Protein AF-A0A0C2BZ62-F1 (afdb_monomer)

Foldseek 3Di:
DDDPVVVVVVVVVVVVVVVVVVLVVQVVVLVPFAAPVRLCVVPVVQQDPVGGADSPPRDPQWDWDDRNNWTWIAHPPPRHTRGTHD

Radius of gyration: 19.53 Å; Cα contacts (8 Å, |Δi|>4): 111; chains: 1; bounding box: 48×18×51 Å

Nearest PDB structures (foldseek):
  8iuh-assembly1_V  TM=7.817E-01  e=1.063E-01  Homo sapiens
  8ppl-assembly1_Is  TM=5.851E-01  e=3.224E-01  Homo sapiens
  8pj1-assembly1_s  TM=6.101E-01  e=8.581E-01  Homo sapiens

Solvent-accessible surface area (backbone atoms only — not comparable to full-atom values): 4951 Å² total; per-residue (Å²): 133,87,55,69,67,58,54,51,51,51,51,51,53,50,51,54,51,51,53,52,51,51,53,53,48,50,34,52,53,51,67,68,41,40,37,58,67,56,37,36,73,77,35,60,87,23,60,50,99,92,44,64,30,36,83,85,81,61,47,61,53,67,44,78,46,71,46,87,86,42,46,34,36,22,25,70,85,78,63,48,76,64,25,18,64,130

Sequence (86 aa):
MVNILELAFTAFMLAQILQVVAAVREHRIAKAMPTLSEYIASHPQSQTERGIRCHHCKSGSIHVFHVSGIAIHRCNHCNNKLYRSN

Secondary structure (DSSP, 8-state):
---HHHHHHHHHHHHHHHHHHHHHHHHHHHHHSPBHHHHHHH-GGGEETTEE--TTT----EEEEEETTEEEEEETTT--EEEE--

Structure (mmCIF, N/CA/C/O backbone):
data_AF-A0A0C2BZ62-F1
#
_entry.id   AF-A0A0C2BZ62-F1
#
loop_
_atom_site.group_PDB
_atom_site.id
_atom_site.type_symbol
_atom_site.label_atom_id
_atom_site.label_alt_id
_atom_site.label_comp_id
_atom_site.label_asym_id
_atom_site.label_entity_id
_atom_site.label_seq_id
_atom_site.pdbx_PDB_ins_code
_atom_site.Cartn_x
_atom_site.Cartn_y
_atom_site.Cartn_z
_atom_site.occupancy
_atom_site.B_iso_or_equiv
_atom_site.auth_seq_id
_atom_site.auth_comp_id
_atom_site.auth_asym_id
_atom_site.auth_atom_id
_atom_site.pdbx_PDB_model_num
ATOM 1 N N . MET A 1 1 ? 33.517 -10.852 -33.780 1.00 77.56 1 MET A N 1
ATOM 2 C CA . MET A 1 1 ? 33.855 -9.735 -32.871 1.00 77.56 1 MET A CA 1
ATOM 3 C C . MET A 1 1 ? 32.556 -9.059 -32.482 1.00 77.56 1 MET A C 1
ATOM 5 O O . MET A 1 1 ? 31.866 -8.602 -33.380 1.00 77.56 1 MET A O 1
ATOM 9 N N . VAL A 1 2 ? 32.180 -9.066 -31.202 1.00 77.62 2 VAL A N 1
ATOM 10 C CA . VAL A 1 2 ? 30.972 -8.358 -30.741 1.00 77.62 2 VAL A CA 1
ATOM 11 C C . VAL A 1 2 ? 31.315 -6.877 -30.588 1.00 77.62 2 VAL A C 1
ATOM 13 O O . VAL A 1 2 ? 32.345 -6.546 -30.000 1.00 77.62 2 VAL A O 1
ATOM 16 N N . ASN A 1 3 ? 30.488 -5.997 -31.150 1.00 92.00 3 ASN A N 1
ATOM 17 C CA . ASN A 1 3 ? 30.710 -4.559 -31.110 1.00 92.00 3 ASN A CA 1
ATOM 18 C C . ASN A 1 3 ? 30.315 -4.006 -29.730 1.00 92.00 3 ASN A C 1
ATOM 20 O O . ASN A 1 3 ? 29.183 -4.173 -29.280 1.00 92.00 3 ASN A O 1
ATOM 24 N N . ILE A 1 4 ? 31.246 -3.324 -29.061 1.00 93.06 4 ILE A N 1
ATOM 25 C CA . ILE A 1 4 ? 31.024 -2.711 -27.74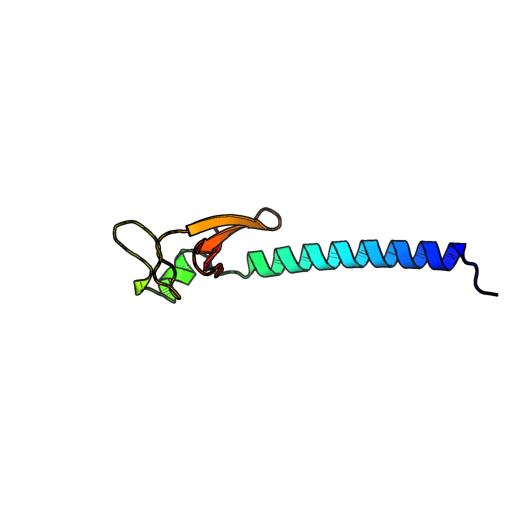1 1.00 93.06 4 ILE A CA 1
ATOM 26 C C . ILE A 1 4 ? 29.833 -1.737 -27.775 1.00 93.06 4 ILE A C 1
ATOM 28 O O . ILE A 1 4 ? 29.077 -1.659 -26.807 1.00 93.06 4 ILE A O 1
ATOM 32 N N . LEU A 1 5 ? 29.616 -1.044 -28.899 1.00 93.62 5 LEU A N 1
ATOM 33 C CA . LEU A 1 5 ? 28.500 -0.113 -29.066 1.00 93.62 5 LEU A CA 1
ATOM 34 C C . LEU A 1 5 ? 27.135 -0.825 -29.057 1.00 93.62 5 LEU A C 1
ATOM 36 O O . LEU A 1 5 ? 26.184 -0.323 -28.462 1.00 93.62 5 LEU A O 1
ATOM 40 N N . GLU A 1 6 ? 27.044 -2.015 -29.654 1.00 94.69 6 GLU A N 1
ATOM 41 C CA . GLU A 1 6 ? 25.814 -2.820 -29.659 1.00 94.69 6 GLU A CA 1
ATOM 42 C C . GLU A 1 6 ? 25.500 -3.37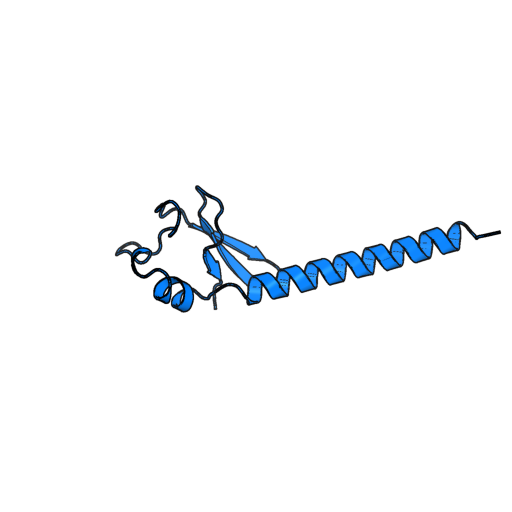3 -28.265 1.00 94.69 6 GLU A C 1
ATOM 44 O O . GLU A 1 6 ? 24.352 -3.335 -27.817 1.00 94.69 6 GLU A O 1
ATOM 49 N N . LEU A 1 7 ? 26.522 -3.830 -27.535 1.00 95.50 7 LEU A N 1
ATOM 50 C CA . LEU A 1 7 ? 26.373 -4.269 -26.143 1.00 95.50 7 LEU A CA 1
ATOM 51 C C . LEU A 1 7 ? 25.902 -3.124 -25.235 1.00 95.50 7 LEU A C 1
ATOM 53 O O . LEU A 1 7 ? 25.006 -3.313 -24.415 1.00 95.50 7 LEU A O 1
ATOM 57 N N . ALA A 1 8 ? 26.460 -1.923 -25.399 1.00 96.12 8 ALA A N 1
ATOM 58 C CA . ALA A 1 8 ? 26.044 -0.757 -24.625 1.00 96.12 8 ALA A CA 1
ATOM 59 C C . ALA A 1 8 ? 24.592 -0.352 -24.930 1.00 96.12 8 ALA A C 1
ATOM 61 O O . ALA A 1 8 ? 23.815 -0.090 -24.010 1.00 96.12 8 ALA A O 1
ATOM 62 N N . PHE A 1 9 ? 24.203 -0.351 -26.209 1.00 96.50 9 PHE A N 1
ATOM 63 C CA . PHE A 1 9 ? 22.838 -0.025 -26.620 1.00 96.50 9 PHE A CA 1
ATOM 64 C C . PHE A 1 9 ? 21.822 -1.038 -26.082 1.00 96.50 9 PHE A C 1
ATOM 66 O O . PHE A 1 9 ? 20.809 -0.660 -25.496 1.00 96.50 9 PHE A O 1
ATOM 73 N N . THR A 1 10 ? 22.111 -2.333 -26.221 1.00 96.50 10 THR A N 1
ATOM 74 C CA . THR A 1 10 ? 21.241 -3.396 -25.701 1.00 96.50 10 THR A CA 1
ATOM 75 C C . THR A 1 10 ? 21.112 -3.330 -24.179 1.00 96.50 10 THR A C 1
ATOM 77 O O . THR A 1 10 ? 19.996 -3.400 -23.667 1.00 96.50 10 THR A O 1
ATOM 80 N N . ALA A 1 11 ? 22.208 -3.106 -23.449 1.00 96.75 11 ALA A N 1
ATOM 81 C CA . ALA A 1 11 ? 22.174 -2.930 -21.997 1.00 96.75 11 ALA A CA 1
ATOM 82 C C . ALA A 1 11 ? 21.328 -1.718 -21.573 1.00 96.75 11 ALA A C 1
ATOM 84 O O . ALA A 1 11 ? 20.528 -1.821 -20.641 1.00 96.75 11 ALA A O 1
ATOM 85 N N . PHE A 1 12 ? 21.452 -0.589 -22.278 1.00 97.50 12 PHE A N 1
ATOM 86 C CA . PHE A 1 12 ? 20.636 0.597 -22.018 1.00 97.50 12 PHE A CA 1
ATOM 87 C C . PHE A 1 12 ? 19.144 0.319 -22.242 1.00 97.50 12 PHE A C 1
ATOM 89 O O . 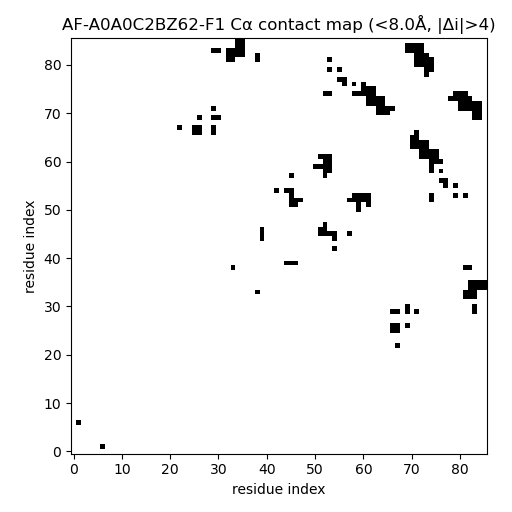PHE A 1 12 ? 18.325 0.610 -21.369 1.00 97.50 12 PHE A O 1
ATOM 96 N N . MET A 1 13 ? 18.789 -0.309 -23.367 1.00 97.31 13 MET A N 1
ATOM 97 C CA . MET A 1 13 ? 17.401 -0.668 -23.668 1.00 97.31 13 MET A CA 1
ATOM 98 C C . MET A 1 13 ? 16.819 -1.629 -22.625 1.00 97.31 13 MET A C 1
ATOM 100 O O . MET A 1 13 ? 15.696 -1.430 -22.162 1.00 97.31 13 MET A O 1
ATOM 104 N N . LEU A 1 14 ? 17.590 -2.631 -22.192 1.00 97.69 14 LEU A N 1
ATOM 105 C CA . LEU A 1 14 ? 17.178 -3.541 -21.122 1.00 97.69 14 LEU A CA 1
ATOM 106 C C . LEU A 1 14 ? 16.957 -2.800 -19.799 1.00 97.69 14 LEU A C 1
ATOM 108 O O . LEU A 1 14 ? 15.953 -3.042 -19.132 1.00 97.69 14 LEU A O 1
ATOM 112 N N . ALA A 1 15 ? 17.836 -1.864 -19.433 1.00 97.62 15 ALA A N 1
ATOM 113 C CA . ALA A 1 15 ? 17.670 -1.063 -18.223 1.00 97.62 15 ALA A CA 1
ATOM 114 C C . ALA A 1 15 ? 16.377 -0.227 -18.255 1.00 97.62 15 ALA A C 1
ATOM 116 O O . ALA A 1 15 ? 15.644 -0.203 -17.265 1.00 97.62 15 ALA A O 1
ATOM 117 N N . GLN A 1 16 ? 16.054 0.394 -19.395 1.00 96.44 16 GLN A N 1
ATOM 118 C CA . GLN A 1 16 ? 14.800 1.137 -19.572 1.00 96.44 16 GLN A CA 1
ATOM 119 C C . GLN A 1 16 ? 13.573 0.227 -19.410 1.00 96.44 16 GLN A C 1
ATOM 121 O O . GLN A 1 16 ? 12.629 0.568 -18.695 1.00 96.44 16 GLN A O 1
ATOM 126 N N . ILE A 1 17 ? 13.601 -0.969 -20.006 1.00 96.94 17 ILE A N 1
ATOM 127 C CA . ILE A 1 17 ? 12.519 -1.954 -19.862 1.00 96.94 17 ILE A CA 1
ATOM 128 C C . ILE A 1 17 ? 12.354 -2.364 -18.393 1.00 96.94 17 ILE A C 1
ATOM 130 O O . ILE A 1 17 ? 11.231 -2.392 -17.888 1.00 96.94 17 ILE A O 1
ATOM 134 N N . LEU A 1 18 ? 13.451 -2.636 -17.682 1.00 97.06 18 LEU A N 1
ATOM 135 C CA . LEU A 1 18 ? 13.409 -3.007 -16.266 1.00 97.06 18 LEU A CA 1
ATOM 136 C C . LEU A 1 18 ? 12.808 -1.899 -15.392 1.00 97.06 18 LEU A C 1
ATOM 138 O O . LEU A 1 18 ? 11.998 -2.199 -14.513 1.00 97.06 18 LEU A O 1
ATOM 142 N N . GLN A 1 19 ? 13.142 -0.630 -15.649 1.00 94.75 19 GLN A N 1
ATOM 143 C CA . GLN A 1 19 ? 12.555 0.512 -14.938 1.00 94.75 19 GLN A CA 1
ATOM 144 C C . GLN A 1 19 ? 11.037 0.595 -15.145 1.00 94.75 19 GLN A C 1
ATOM 146 O O . GLN A 1 19 ? 10.289 0.752 -14.176 1.00 94.75 19 GLN A O 1
ATOM 151 N N . VAL A 1 20 ? 10.562 0.420 -16.382 1.00 95.06 20 VAL A N 1
ATOM 152 C CA . VAL A 1 20 ? 9.122 0.412 -16.691 1.00 95.06 20 VAL A CA 1
ATOM 153 C C . VAL A 1 20 ? 8.421 -0.768 -16.017 1.00 95.06 20 VAL A C 1
ATOM 155 O O . VAL A 1 20 ? 7.374 -0.589 -15.394 1.00 95.06 20 VAL A O 1
ATOM 158 N N . VAL A 1 21 ? 9.000 -1.971 -16.079 1.00 96.25 21 VAL A N 1
ATOM 159 C CA . VAL A 1 21 ? 8.440 -3.163 -15.422 1.00 96.25 21 VAL A CA 1
ATOM 160 C C . VAL A 1 21 ? 8.357 -2.969 -13.906 1.00 96.25 21 VAL A C 1
ATOM 162 O O . VAL A 1 21 ? 7.334 -3.309 -13.306 1.00 96.25 21 VAL A O 1
ATOM 165 N N . ALA A 1 22 ? 9.384 -2.383 -13.285 1.00 94.06 22 ALA A N 1
ATOM 166 C CA . ALA A 1 22 ? 9.381 -2.067 -11.860 1.00 94.06 22 ALA A CA 1
ATOM 167 C C . ALA A 1 22 ? 8.261 -1.076 -11.500 1.00 94.06 22 ALA A C 1
ATOM 169 O O . ALA A 1 22 ? 7.482 -1.349 -10.586 1.00 94.06 22 ALA A O 1
ATOM 170 N N . ALA A 1 23 ? 8.106 0.006 -12.268 1.00 91.75 23 ALA A N 1
ATOM 171 C CA . ALA A 1 23 ? 7.053 0.998 -12.050 1.00 91.75 23 ALA A CA 1
ATOM 172 C C . ALA A 1 23 ? 5.640 0.403 -12.209 1.00 91.75 23 ALA A C 1
ATOM 174 O O . ALA A 1 23 ? 4.761 0.632 -11.376 1.00 91.75 23 ALA A O 1
ATOM 175 N N . VAL A 1 24 ? 5.418 -0.423 -13.239 1.00 93.81 24 VAL A N 1
ATOM 176 C CA . VAL A 1 24 ? 4.140 -1.127 -13.444 1.00 93.81 24 VAL A CA 1
ATOM 177 C C . VAL A 1 24 ? 3.857 -2.083 -12.288 1.00 93.81 24 VAL A C 1
ATOM 179 O O . VAL A 1 24 ? 2.718 -2.177 -11.824 1.00 93.81 24 VAL A O 1
ATOM 182 N N . ARG A 1 25 ?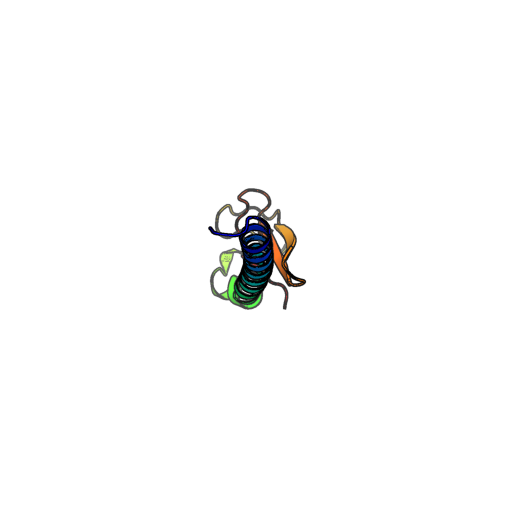 4.879 -2.792 -11.801 1.00 95.00 25 ARG A N 1
ATOM 183 C CA . ARG A 1 25 ? 4.746 -3.696 -10.658 1.00 95.00 25 ARG A CA 1
ATOM 184 C C . ARG A 1 25 ? 4.369 -2.939 -9.390 1.00 95.00 25 ARG A C 1
ATOM 186 O O . ARG A 1 25 ? 3.449 -3.371 -8.699 1.00 95.00 25 ARG A O 1
ATOM 193 N N . GLU A 1 26 ? 5.033 -1.826 -9.091 1.00 92.81 26 GLU A N 1
ATOM 194 C CA . GLU A 1 26 ? 4.697 -0.987 -7.937 1.00 92.81 26 GLU A CA 1
ATOM 195 C C . GLU A 1 26 ? 3.265 -0.463 -8.010 1.00 92.81 26 GLU A C 1
ATOM 197 O O . GLU A 1 26 ? 2.523 -0.606 -7.039 1.00 92.81 26 GLU A O 1
ATOM 202 N N . HIS A 1 27 ? 2.841 0.041 -9.172 1.00 93.31 27 HIS A N 1
ATOM 203 C CA . HIS A 1 27 ? 1.468 0.494 -9.378 1.00 93.31 27 HIS A CA 1
ATOM 204 C C . HIS A 1 27 ? 0.454 -0.640 -9.166 1.00 93.31 27 HIS A C 1
ATOM 206 O O . HIS A 1 27 ? -0.550 -0.455 -8.479 1.00 93.31 27 HIS A O 1
ATOM 212 N N . ARG A 1 28 ? 0.720 -1.841 -9.700 1.00 94.94 28 ARG A N 1
ATOM 213 C CA . ARG A 1 28 ? -0.150 -3.014 -9.503 1.00 94.94 28 ARG A CA 1
ATOM 214 C C . ARG A 1 28 ? -0.238 -3.425 -8.035 1.00 94.94 28 ARG A C 1
ATOM 216 O O . ARG A 1 28 ? -1.337 -3.680 -7.557 1.00 94.94 28 ARG A O 1
ATOM 223 N N . ILE A 1 29 ? 0.886 -3.457 -7.318 1.00 94.00 29 ILE A N 1
ATOM 224 C CA . ILE A 1 29 ? 0.915 -3.779 -5.883 1.00 94.00 29 ILE A CA 1
ATOM 225 C C . ILE A 1 29 ? 0.149 -2.724 -5.086 1.00 94.00 29 ILE A C 1
ATOM 227 O O . ILE A 1 29 ? -0.675 -3.074 -4.249 1.00 94.00 29 ILE A O 1
ATOM 231 N N . ALA A 1 30 ? 0.384 -1.440 -5.359 1.00 93.81 30 ALA A N 1
ATOM 232 C CA . ALA A 1 30 ? -0.311 -0.346 -4.693 1.00 93.81 30 ALA A CA 1
ATOM 233 C C . ALA A 1 30 ? -1.824 -0.393 -4.948 1.00 93.81 30 ALA A C 1
ATOM 235 O O . ALA A 1 30 ? -2.603 -0.190 -4.021 1.00 93.81 30 ALA A O 1
ATOM 236 N N . LYS A 1 31 ? -2.249 -0.731 -6.171 1.00 94.75 31 LYS A N 1
ATOM 237 C CA . LYS A 1 31 ? -3.665 -0.891 -6.529 1.00 94.75 31 LYS A CA 1
ATOM 238 C C . LYS A 1 31 ? -4.312 -2.124 -5.890 1.00 94.75 31 LYS A C 1
ATOM 240 O O . LYS A 1 31 ? -5.499 -2.085 -5.582 1.00 94.75 31 LYS A O 1
ATOM 245 N N . ALA A 1 32 ? -3.541 -3.190 -5.682 1.00 95.19 32 ALA A N 1
ATOM 246 C CA . ALA A 1 32 ? -3.987 -4.420 -5.029 1.00 95.19 32 ALA A CA 1
ATOM 247 C C . ALA A 1 32 ? -4.042 -4.323 -3.493 1.00 95.19 32 ALA A C 1
ATOM 249 O O . ALA A 1 32 ? -4.560 -5.233 -2.850 1.00 95.19 32 ALA A O 1
ATOM 250 N N . MET A 1 33 ? -3.514 -3.250 -2.891 1.00 96.19 33 MET A N 1
ATOM 251 C CA . MET A 1 33 ? -3.685 -3.000 -1.459 1.00 96.19 33 MET A CA 1
ATOM 252 C C . MET A 1 33 ? -5.173 -2.828 -1.120 1.00 96.19 33 MET A C 1
ATOM 254 O O . MET A 1 33 ? -5.908 -2.228 -1.914 1.00 96.19 33 MET A O 1
ATOM 258 N N . PRO A 1 34 ? -5.607 -3.282 0.070 1.00 97.38 34 PRO A N 1
ATOM 259 C CA . PRO A 1 34 ? -6.984 -3.107 0.502 1.00 97.38 34 PRO A CA 1
ATOM 260 C C . PRO A 1 34 ? -7.315 -1.622 0.623 1.00 97.38 34 PRO A C 1
ATOM 262 O O . PRO A 1 34 ? -6.479 -0.807 1.012 1.00 97.38 34 PRO A O 1
ATOM 265 N N . THR A 1 35 ? -8.549 -1.270 0.316 1.00 97.56 35 THR A N 1
ATOM 266 C CA . THR A 1 35 ? -9.162 0.013 0.665 1.00 97.56 35 THR A CA 1
ATOM 267 C C . THR A 1 35 ? -9.330 0.133 2.181 1.00 97.56 35 THR A C 1
ATOM 269 O O . THR A 1 35 ? -9.230 -0.854 2.916 1.00 97.56 35 THR A O 1
ATOM 272 N N . LEU A 1 36 ? -9.618 1.339 2.678 1.00 96.50 36 LEU A N 1
ATOM 273 C CA . LEU A 1 36 ? -9.911 1.539 4.102 1.00 96.50 36 LEU A CA 1
ATOM 274 C C . LEU A 1 36 ? -11.054 0.628 4.585 1.00 96.50 36 LEU A C 1
ATOM 276 O O . LEU A 1 36 ? -10.946 0.011 5.642 1.00 96.50 36 LEU A O 1
ATOM 280 N N . SER A 1 37 ? -12.125 0.511 3.800 1.00 96.25 37 SER A N 1
ATOM 281 C CA . SER A 1 37 ? -13.281 -0.321 4.141 1.00 96.25 37 SER A CA 1
ATOM 282 C C . SER A 1 37 ? -12.917 -1.807 4.226 1.00 96.25 37 SER A C 1
ATOM 284 O O . SER A 1 37 ? -13.267 -2.461 5.204 1.00 96.25 37 SER A O 1
ATOM 286 N N . GLU A 1 38 ? -12.162 -2.335 3.258 1.00 97.88 38 GLU A N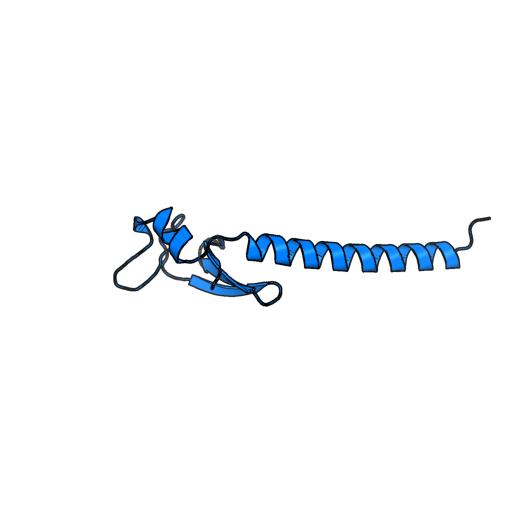 1
ATOM 287 C CA . GLU A 1 38 ? -11.687 -3.731 3.271 1.00 97.88 38 GLU A CA 1
ATOM 288 C C . GLU A 1 38 ? -10.713 -3.998 4.429 1.00 97.88 38 GLU A C 1
ATOM 290 O O . GLU A 1 38 ? -10.733 -5.060 5.060 1.00 97.88 38 GLU A O 1
ATOM 295 N N . TYR A 1 39 ? -9.872 -3.016 4.754 1.00 97.56 39 TYR A N 1
ATOM 296 C CA . TYR A 1 39 ? -8.962 -3.098 5.888 1.00 97.56 39 TYR A CA 1
ATOM 297 C C . TYR A 1 39 ? -9.706 -3.143 7.228 1.00 97.56 39 TYR A C 1
ATOM 299 O O . TYR A 1 39 ? -9.366 -3.958 8.083 1.00 97.56 39 TYR A O 1
ATOM 307 N N . ILE A 1 40 ? -10.741 -2.316 7.409 1.00 97.19 40 ILE A N 1
ATOM 308 C CA . ILE A 1 40 ? -11.596 -2.349 8.605 1.00 97.19 40 ILE A CA 1
ATOM 309 C C . ILE A 1 40 ? -12.368 -3.668 8.677 1.00 97.19 40 ILE A C 1
ATOM 311 O O . ILE A 1 40 ? -12.436 -4.263 9.747 1.00 97.19 40 ILE A O 1
ATOM 315 N N . ALA A 1 41 ? -12.901 -4.159 7.555 1.00 97.50 41 ALA A N 1
ATOM 316 C CA . ALA A 1 41 ? -13.634 -5.423 7.522 1.00 97.50 41 ALA A CA 1
ATOM 317 C C . ALA A 1 41 ? -12.765 -6.611 7.974 1.00 97.50 41 ALA A C 1
ATOM 319 O O . ALA A 1 41 ? -13.234 -7.481 8.70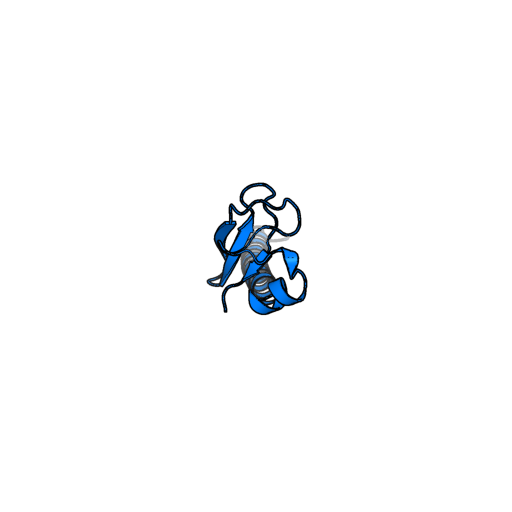3 1.00 97.50 41 ALA A O 1
ATOM 320 N N . SER A 1 42 ? -11.486 -6.621 7.588 1.00 97.50 42 SER A N 1
ATOM 321 C CA . SER A 1 42 ? -10.515 -7.642 8.013 1.00 97.50 42 SER A CA 1
ATOM 322 C C . SER A 1 42 ? -9.922 -7.396 9.407 1.00 97.50 42 SER A C 1
ATOM 324 O O . SER A 1 42 ? -9.465 -8.339 10.052 1.00 97.50 42 SER A O 1
AT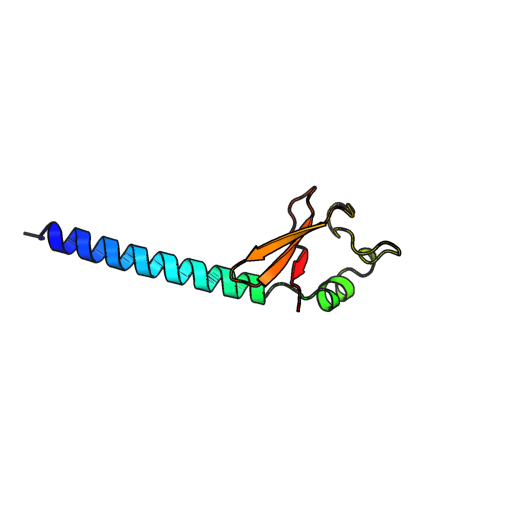OM 326 N N . HIS A 1 43 ? -9.943 -6.154 9.900 1.00 96.94 43 HIS A N 1
ATOM 327 C CA . HIS A 1 43 ? -9.394 -5.767 11.203 1.00 96.94 43 HIS A CA 1
ATOM 328 C C . HIS A 1 43 ? -10.334 -4.809 11.963 1.00 96.94 43 HIS A C 1
ATOM 330 O O . HIS A 1 43 ? -9.963 -3.652 12.196 1.00 96.94 43 HIS A O 1
ATOM 336 N N . PRO A 1 44 ? -11.523 -5.252 12.416 1.00 96.44 44 PRO A N 1
ATOM 337 C CA . PRO A 1 44 ? -12.514 -4.358 13.030 1.00 96.44 44 PRO A CA 1
ATOM 338 C C . PRO A 1 44 ? -11.973 -3.593 14.247 1.00 96.44 44 PRO A C 1
ATOM 340 O O . PRO A 1 44 ? -12.251 -2.414 14.445 1.00 96.44 44 PRO A O 1
ATOM 343 N N . GLN A 1 45 ? -11.089 -4.228 15.019 1.00 95.50 45 GLN A N 1
ATOM 344 C CA . GLN A 1 45 ? -10.409 -3.651 16.180 1.00 95.50 45 GLN A CA 1
ATOM 345 C C . GLN A 1 45 ? -9.467 -2.484 15.855 1.00 95.50 45 GLN A C 1
ATOM 347 O O . GLN A 1 45 ? -8.949 -1.843 16.775 1.00 95.50 45 GLN A O 1
ATOM 352 N N . SER A 1 46 ? -9.133 -2.264 14.583 1.00 96.44 46 SER A N 1
ATOM 353 C CA . SER A 1 46 ? -8.288 -1.151 14.154 1.00 96.44 46 SER A CA 1
ATOM 354 C C . SER A 1 46 ? -9.059 0.158 14.015 1.00 96.44 46 SER A C 1
ATOM 356 O O . SER A 1 46 ? -8.418 1.209 14.001 1.00 96.44 46 SER A O 1
ATOM 358 N N . GLN A 1 47 ? -10.391 0.118 13.956 1.00 96.50 47 GLN A N 1
ATOM 359 C CA . GLN A 1 47 ? -11.224 1.311 14.015 1.00 96.50 47 GLN A CA 1
ATOM 360 C C . GLN A 1 47 ? -11.413 1.737 15.473 1.00 96.50 47 GLN A C 1
ATOM 362 O O . GLN A 1 47 ? -11.766 0.938 16.338 1.00 96.50 47 GLN A O 1
ATOM 367 N N . THR A 1 48 ? -11.137 3.004 15.753 1.00 94.94 48 THR A N 1
ATOM 368 C CA . THR A 1 48 ? -11.273 3.617 17.077 1.00 94.94 48 THR A CA 1
ATOM 369 C C . THR A 1 48 ? -12.068 4.912 16.955 1.00 94.94 48 THR A C 1
ATOM 371 O O . THR A 1 48 ? -12.189 5.461 15.861 1.00 94.94 48 THR A O 1
ATOM 374 N N . GLU A 1 49 ? -12.541 5.453 18.076 1.00 93.62 49 GLU A N 1
ATOM 375 C CA . GLU A 1 49 ? -13.237 6.751 18.119 1.00 93.62 49 GLU A CA 1
ATOM 376 C C . GLU A 1 49 ? -12.408 7.901 17.520 1.00 93.62 49 GLU A C 1
ATOM 378 O O . GLU A 1 49 ? -12.959 8.868 17.006 1.00 93.62 49 GLU A O 1
ATOM 383 N N . ARG A 1 50 ? -11.071 7.790 17.556 1.00 90.38 50 ARG A N 1
ATOM 384 C CA . ARG A 1 50 ? -10.130 8.812 17.067 1.00 90.38 50 ARG A CA 1
ATOM 385 C C . ARG A 1 50 ? -9.602 8.544 15.652 1.00 90.38 50 ARG A C 1
ATOM 387 O O . ARG A 1 50 ? -8.735 9.278 15.189 1.00 90.38 50 ARG A O 1
ATOM 394 N N . GLY A 1 51 ? -10.068 7.490 14.979 1.00 93.25 51 GLY A N 1
ATOM 395 C CA . GLY A 1 51 ? -9.595 7.087 13.651 1.00 93.25 51 GLY A CA 1
ATOM 396 C C . GLY A 1 51 ? -8.993 5.683 13.625 1.00 93.25 51 GLY A C 1
ATOM 397 O O . GLY A 1 51 ? -9.445 4.791 14.345 1.00 93.25 51 GLY A O 1
ATOM 398 N N . ILE A 1 52 ? -7.984 5.464 12.776 1.00 96.31 52 ILE A N 1
ATOM 399 C CA . ILE A 1 52 ? -7.429 4.130 12.508 1.00 96.31 52 ILE A CA 1
ATOM 400 C C . ILE A 1 52 ? -6.116 3.900 13.252 1.00 96.31 52 ILE A C 1
ATOM 402 O O . ILE A 1 52 ? -5.218 4.739 13.239 1.00 96.31 52 ILE A O 1
ATOM 406 N N . ARG A 1 53 ? -5.970 2.708 13.839 1.00 96.94 53 ARG A N 1
ATOM 407 C CA . ARG A 1 53 ? -4.703 2.207 14.386 1.00 96.94 53 ARG A CA 1
ATOM 408 C C . ARG A 1 53 ? -4.160 1.018 13.602 1.00 96.94 53 ARG A C 1
ATOM 410 O O . ARG A 1 53 ? -4.902 0.208 13.041 1.00 96.94 53 ARG A O 1
ATOM 417 N N . CYS A 1 54 ? -2.845 0.858 13.625 1.00 97.75 54 CYS A N 1
ATOM 418 C CA . CYS A 1 54 ? -2.172 -0.293 13.036 1.00 97.75 54 CYS A CA 1
ATOM 419 C C . CYS A 1 54 ? -2.652 -1.604 13.682 1.00 97.75 54 CYS A C 1
ATOM 421 O O . CYS A 1 54 ? -2.606 -1.744 14.904 1.00 97.75 54 CYS A O 1
ATOM 423 N N . HIS A 1 55 ? -3.071 -2.593 12.887 1.00 97.44 55 HIS A N 1
ATOM 424 C CA . HIS A 1 55 ? -3.492 -3.891 13.426 1.00 97.44 55 HIS A CA 1
ATOM 425 C C . HIS A 1 55 ? -2.329 -4.649 14.086 1.00 97.44 55 HIS A C 1
ATOM 427 O O . HIS A 1 55 ? -2.571 -5.411 15.021 1.00 97.44 55 HIS A O 1
ATOM 433 N N . HIS A 1 56 ? -1.094 -4.399 13.636 1.00 97.06 56 HIS A N 1
ATOM 434 C CA . HIS A 1 56 ? 0.116 -5.079 14.093 1.00 97.06 56 HIS A CA 1
ATOM 435 C C . HIS A 1 56 ? 0.624 -4.524 15.433 1.00 97.06 56 HIS A C 1
ATOM 437 O O . HIS A 1 56 ? 0.639 -5.240 16.425 1.00 97.06 56 HIS A O 1
ATOM 443 N N . CYS A 1 57 ? 0.980 -3.233 15.501 1.00 96.88 57 CYS A N 1
ATOM 444 C CA . CYS A 1 57 ? 1.563 -2.626 16.712 1.00 96.88 57 CYS A CA 1
ATOM 445 C C . CYS A 1 57 ? 0.605 -1.733 17.517 1.00 96.88 57 CYS A C 1
ATOM 447 O O . CYS A 1 57 ? 1.016 -1.122 18.497 1.00 96.88 57 CYS A O 1
ATOM 449 N N . LYS A 1 58 ? -0.659 -1.604 17.092 1.00 96.56 58 LYS A N 1
ATOM 450 C CA . LYS A 1 58 ? -1.712 -0.801 17.749 1.00 96.56 58 LYS A CA 1
ATOM 451 C C . LYS A 1 58 ? -1.458 0.710 17.829 1.00 96.56 58 LYS A C 1
ATOM 453 O O . LYS A 1 58 ? -2.318 1.426 18.334 1.00 96.56 58 LYS A O 1
ATOM 458 N N . SER A 1 59 ? -0.352 1.213 17.278 1.00 96.75 59 SER A N 1
ATOM 459 C CA . SER A 1 59 ? -0.096 2.651 17.161 1.00 96.75 59 SER A CA 1
ATOM 460 C C . SER A 1 59 ? -1.118 3.327 16.238 1.00 96.75 59 SER A C 1
ATOM 462 O O . SER A 1 59 ? -1.415 2.814 15.157 1.00 96.75 59 SER A O 1
ATOM 464 N N . GLY A 1 60 ? -1.624 4.490 16.654 1.00 95.50 60 GLY A N 1
ATOM 465 C CA . GLY A 1 60 ? -2.439 5.392 15.827 1.00 95.50 60 GLY A CA 1
ATOM 466 C C . GLY A 1 60 ? -1.616 6.345 14.952 1.00 95.50 60 GLY A C 1
ATOM 467 O O . GLY A 1 60 ? -2.183 7.174 14.251 1.00 95.50 60 GLY A O 1
ATOM 468 N N . SER A 1 61 ? -0.280 6.258 14.989 1.00 96.12 61 SER A N 1
ATOM 469 C CA . SER A 1 61 ? 0.595 7.086 14.153 1.00 96.12 61 SER A CA 1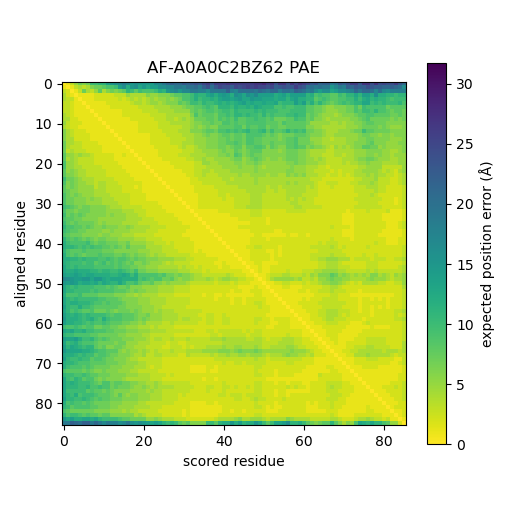
ATOM 470 C C . SER A 1 61 ? 0.639 6.522 12.731 1.00 96.12 61 SER A C 1
ATOM 472 O O . SER A 1 61 ? 1.402 5.592 12.442 1.00 96.12 61 SER A O 1
ATOM 474 N N . ILE A 1 62 ? -0.231 7.047 11.865 1.00 96.56 62 ILE A N 1
ATOM 475 C CA . ILE A 1 62 ? -0.377 6.640 10.464 1.00 96.56 62 ILE A CA 1
ATOM 476 C C . ILE A 1 62 ? 0.114 7.765 9.548 1.00 96.56 62 ILE A C 1
ATOM 478 O O . ILE A 1 62 ? -0.279 8.918 9.699 1.00 96.56 62 ILE A O 1
ATOM 482 N N . HIS A 1 63 ? 0.975 7.421 8.593 1.00 96.44 63 HIS A N 1
ATOM 483 C CA . HIS A 1 63 ? 1.521 8.329 7.591 1.00 96.44 63 HIS A CA 1
ATOM 484 C C . HIS A 1 63 ? 1.064 7.926 6.196 1.00 96.44 63 HIS A C 1
ATOM 486 O O . HIS A 1 63 ? 1.072 6.743 5.841 1.00 96.44 63 HIS A O 1
ATOM 492 N N . VAL A 1 64 ? 0.733 8.925 5.384 1.00 96.12 64 VAL A N 1
ATOM 493 C CA . VAL A 1 64 ? 0.329 8.746 3.990 1.00 96.12 64 VAL A CA 1
ATOM 494 C C . VAL A 1 64 ? 1.520 8.994 3.079 1.00 96.12 64 VAL A C 1
ATOM 496 O O . VAL A 1 64 ? 2.201 10.006 3.194 1.00 96.12 64 VAL A O 1
ATOM 499 N N . PHE A 1 65 ? 1.774 8.080 2.154 1.00 93.81 65 PHE A N 1
ATOM 500 C CA . PHE A 1 65 ? 2.758 8.266 1.092 1.00 93.81 65 PHE A CA 1
ATOM 501 C C . PHE A 1 65 ? 2.162 7.834 -0.243 1.00 93.81 65 PHE A C 1
ATOM 503 O O . PHE A 1 65 ? 1.235 7.030 -0.284 1.00 93.81 65 PHE A O 1
ATOM 510 N N . HIS A 1 66 ? 2.693 8.368 -1.336 1.00 94.06 66 HIS A N 1
ATOM 511 C CA . HIS A 1 66 ? 2.168 8.104 -2.669 1.00 94.06 66 HIS A CA 1
ATOM 512 C C . HIS A 1 66 ? 3.066 7.111 -3.403 1.00 94.06 66 HIS A C 1
ATOM 514 O O . HIS A 1 66 ? 4.280 7.294 -3.456 1.00 94.06 66 HIS A O 1
ATOM 520 N N . VAL A 1 67 ? 2.464 6.071 -3.977 1.00 90.94 67 VAL A N 1
ATOM 521 C CA . VAL A 1 67 ? 3.132 5.103 -4.856 1.00 90.94 67 VAL A CA 1
ATOM 522 C C . VAL A 1 67 ? 2.435 5.150 -6.202 1.00 90.94 67 VAL A C 1
ATOM 524 O O . VAL A 1 67 ? 1.262 4.796 -6.297 1.00 90.94 67 VAL A O 1
ATOM 527 N N . SER A 1 68 ? 3.132 5.631 -7.232 1.00 88.69 68 SER A N 1
ATOM 528 C CA . SER A 1 68 ? 2.577 5.758 -8.590 1.00 88.69 68 SER A CA 1
ATOM 529 C C . SER A 1 68 ? 1.209 6.467 -8.613 1.00 88.69 68 SER A C 1
ATOM 531 O O . SER A 1 68 ? 0.277 6.005 -9.270 1.00 88.69 68 SER A O 1
ATOM 533 N N . GLY A 1 69 ? 1.074 7.548 -7.833 1.00 90.44 69 GLY A N 1
ATOM 534 C CA . GLY A 1 69 ? -0.161 8.334 -7.696 1.00 90.44 69 GLY A CA 1
ATOM 535 C C . GLY A 1 69 ? -1.197 7.783 -6.706 1.00 90.44 69 GLY A C 1
ATOM 536 O O . GLY A 1 69 ? -2.177 8.462 -6.427 1.00 90.44 69 GLY A O 1
ATOM 537 N N . ILE A 1 70 ? -0.988 6.596 -6.131 1.00 94.25 70 ILE A N 1
ATOM 538 C CA . ILE A 1 70 ? -1.913 5.973 -5.174 1.00 94.25 70 ILE A CA 1
ATOM 539 C C . ILE A 1 70 ? -1.472 6.301 -3.745 1.00 94.25 70 ILE A C 1
ATOM 541 O O . ILE A 1 70 ? -0.351 5.980 -3.348 1.00 94.25 70 ILE A O 1
ATOM 545 N N . ALA A 1 71 ? -2.359 6.909 -2.957 1.00 96.56 71 ALA A N 1
ATOM 546 C CA . ALA A 1 71 ? -2.110 7.211 -1.551 1.00 96.56 71 ALA A CA 1
ATOM 547 C C . ALA A 1 71 ? -2.210 5.941 -0.687 1.00 96.56 71 ALA A C 1
ATOM 549 O O . ALA A 1 71 ? -3.299 5.395 -0.502 1.00 96.56 71 ALA A O 1
ATOM 550 N N . ILE A 1 72 ? -1.083 5.495 -0.132 1.00 97.12 72 ILE A N 1
ATOM 551 C CA . ILE A 1 72 ? -0.963 4.351 0.776 1.00 97.12 72 ILE A CA 1
ATOM 552 C C . ILE A 1 72 ? -0.746 4.845 2.207 1.00 97.12 72 ILE A C 1
ATOM 554 O O . ILE A 1 72 ? 0.128 5.667 2.483 1.00 97.12 72 ILE A O 1
ATOM 558 N N . HIS A 1 73 ? -1.517 4.292 3.136 1.00 97.31 73 HIS A N 1
ATOM 559 C CA . HIS A 1 73 ? -1.437 4.553 4.568 1.00 97.31 73 HIS A CA 1
ATOM 560 C C . HIS A 1 73 ? -0.541 3.497 5.218 1.00 97.31 73 HIS A C 1
ATOM 562 O O . HIS A 1 73 ? -0.817 2.300 5.121 1.00 97.31 73 HIS A O 1
ATOM 568 N N . ARG A 1 74 ? 0.542 3.914 5.880 1.00 96.69 74 ARG A N 1
ATOM 569 C CA . ARG A 1 74 ? 1.436 3.030 6.652 1.00 96.69 74 ARG A CA 1
ATOM 570 C C . ARG A 1 74 ? 1.522 3.455 8.106 1.00 96.69 74 ARG A C 1
ATOM 572 O O . ARG A 1 74 ? 1.396 4.632 8.425 1.00 96.69 74 ARG A O 1
ATOM 579 N N . CYS A 1 75 ? 1.820 2.514 8.988 1.00 97.69 75 CYS A N 1
ATOM 580 C CA . CYS A 1 75 ? 2.156 2.838 10.368 1.00 97.69 75 CYS A CA 1
ATOM 581 C C . CYS A 1 75 ? 3.567 3.437 10.461 1.00 97.69 75 CYS A C 1
ATOM 583 O O . CYS A 1 75 ? 4.514 2.813 10.001 1.00 97.69 75 CYS A O 1
ATOM 585 N N . ASN A 1 76 ? 3.736 4.584 11.120 1.00 97.31 76 ASN A N 1
ATOM 586 C CA . ASN A 1 76 ? 5.059 5.181 11.350 1.00 97.31 76 ASN A CA 1
ATOM 587 C C . ASN A 1 76 ? 5.929 4.396 12.336 1.00 97.31 76 ASN A C 1
ATOM 589 O O . ASN A 1 76 ? 7.147 4.510 12.297 1.00 97.31 76 ASN A O 1
ATOM 593 N N . HIS A 1 77 ? 5.325 3.612 13.232 1.00 97.00 77 HIS A N 1
ATOM 594 C CA . HIS A 1 77 ? 6.079 2.885 14.254 1.00 97.00 77 HIS A CA 1
ATOM 595 C C . HIS A 1 77 ? 6.693 1.584 13.722 1.00 97.00 77 HIS A C 1
ATOM 597 O O . HIS A 1 77 ? 7.857 1.305 13.976 1.00 97.00 77 HIS A O 1
ATOM 603 N N . CYS A 1 78 ? 5.918 0.787 12.977 1.00 96.81 78 CYS A N 1
ATOM 604 C CA . CYS A 1 78 ? 6.370 -0.514 12.461 1.00 96.81 78 CYS A CA 1
ATOM 605 C C . CYS A 1 78 ? 6.506 -0.572 10.933 1.00 96.81 78 CYS A C 1
ATOM 607 O O . CYS A 1 78 ? 6.782 -1.635 10.389 1.00 96.81 78 CYS A O 1
ATOM 609 N N . ASN A 1 79 ? 6.270 0.537 10.225 1.00 96.00 79 ASN A N 1
ATOM 610 C CA . ASN A 1 79 ? 6.295 0.640 8.760 1.00 96.00 79 ASN A CA 1
ATOM 611 C C . ASN A 1 79 ? 5.326 -0.281 8.002 1.00 96.00 79 ASN A C 1
ATOM 613 O O . ASN A 1 79 ? 5.367 -0.328 6.770 1.00 96.00 79 ASN A O 1
ATOM 617 N N . ASN A 1 80 ? 4.409 -0.964 8.696 1.00 96.00 80 ASN A N 1
ATOM 618 C CA . ASN A 1 80 ? 3.448 -1.839 8.039 1.00 96.00 80 ASN A CA 1
ATOM 619 C C . ASN A 1 80 ? 2.485 -1.028 7.157 1.00 96.00 80 ASN A C 1
ATOM 621 O O . ASN A 1 80 ? 1.914 -0.030 7.612 1.00 96.00 80 ASN A O 1
ATOM 625 N N . LYS A 1 81 ? 2.305 -1.460 5.905 1.00 96.00 81 LYS A N 1
ATOM 626 C CA . LYS A 1 81 ? 1.356 -0.860 4.959 1.00 96.00 81 LYS A CA 1
ATOM 627 C C . LYS A 1 81 ? -0.038 -1.379 5.297 1.00 96.00 81 LYS A C 1
ATOM 629 O O . LYS A 1 81 ? -0.229 -2.582 5.425 1.00 96.00 81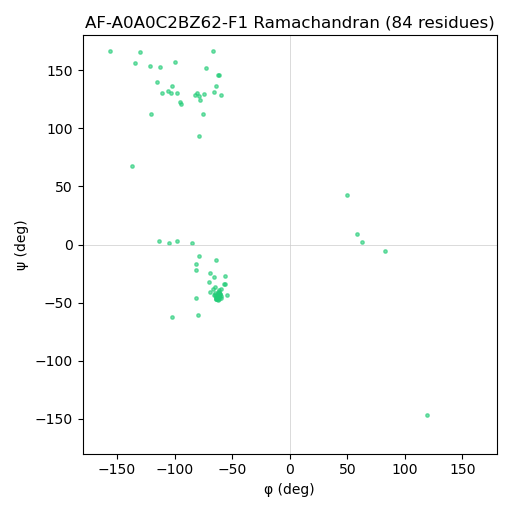 LYS A O 1
ATOM 634 N N . LEU A 1 82 ? -0.993 -0.476 5.473 1.00 96.94 82 LEU A N 1
ATOM 635 C CA . LEU A 1 82 ? -2.308 -0.807 6.015 1.00 96.94 82 LEU A CA 1
ATOM 636 C C . LEU A 1 82 ? -3.348 -0.882 4.903 1.00 96.94 82 LEU A C 1
ATOM 638 O O . LEU A 1 82 ? -3.900 -1.944 4.652 1.00 96.94 82 LEU A O 1
ATOM 642 N N . TYR A 1 83 ? -3.578 0.237 4.221 1.00 97.69 83 TYR A N 1
ATOM 643 C CA . TYR A 1 83 ? -4.595 0.360 3.184 1.00 97.69 83 TYR A CA 1
ATOM 644 C C . TYR A 1 83 ? -4.255 1.481 2.204 1.00 97.69 83 TYR A C 1
ATOM 646 O O . TYR A 1 83 ? -3.386 2.317 2.468 1.00 97.69 83 TYR A O 1
ATOM 654 N N . ARG A 1 84 ? -4.947 1.508 1.069 1.00 97.62 84 ARG A N 1
ATOM 655 C CA . ARG A 1 84 ? -4.936 2.612 0.111 1.00 97.62 84 ARG A CA 1
ATOM 656 C C . ARG A 1 84 ? -6.167 3.499 0.271 1.00 97.62 84 ARG A C 1
ATOM 658 O O . ARG A 1 84 ? -7.210 3.057 0.755 1.00 97.62 84 ARG A O 1
ATOM 665 N N . SER A 1 85 ? -6.046 4.740 -0.179 1.00 93.69 85 SER A N 1
ATOM 666 C CA . SER A 1 85 ? -7.211 5.595 -0.426 1.00 93.69 85 SER A CA 1
ATOM 667 C C . SER A 1 85 ? -7.948 5.109 -1.682 1.00 93.69 85 SER A C 1
ATOM 669 O O . SER A 1 85 ? -7.337 4.467 -2.547 1.00 93.69 85 SER A O 1
ATOM 671 N N . ASN A 1 86 ? -9.261 5.350 -1.737 1.00 74.50 86 ASN A N 1
ATOM 672 C CA . ASN A 1 86 ? -10.078 5.000 -2.902 1.00 74.50 86 ASN A CA 1
ATOM 673 C C . ASN A 1 86 ? -9.685 5.802 -4.135 1.00 74.50 86 ASN A C 1
ATOM 675 O O . ASN A 1 86 ? -9.425 7.014 -3.977 1.00 74.50 86 ASN A O 1
#

pLDDT: mean 94.99, std 4.0, range [74.5, 97.88]

Organism: NCBI:txid709839

Mean predicted aligned error: 4.61 Å